Protein AF-A0A7Y4VIS9-F1 (afdb_monomer_lite)

Structure (mmCIF, N/CA/C/O backbone):
data_AF-A0A7Y4VIS9-F1
#
_entry.id   AF-A0A7Y4VIS9-F1
#
loop_
_atom_site.group_PDB
_atom_site.id
_atom_site.type_symbol
_atom_site.label_atom_id
_atom_site.label_alt_id
_atom_site.label_comp_id
_atom_site.label_asym_id
_atom_site.label_entity_id
_atom_site.label_seq_id
_atom_site.pdbx_PDB_ins_code
_atom_site.Cartn_x
_atom_site.Cartn_y
_atom_site.Cartn_z
_atom_site.occupancy
_atom_site.B_iso_or_equiv
_atom_site.auth_seq_id
_atom_site.auth_comp_id
_atom_site.auth_asym_id
_atom_site.auth_atom_id
_atom_site.pdbx_PDB_model_num
ATOM 1 N N . MET A 1 1 ? -38.466 31.419 -1.836 1.00 42.91 1 MET A N 1
ATOM 2 C CA . MET A 1 1 ? -37.987 31.337 -3.233 1.00 42.91 1 MET A CA 1
ATOM 3 C C . MET A 1 1 ? -36.799 30.387 -3.261 1.00 42.91 1 MET A C 1
ATOM 5 O O . MET A 1 1 ? -35.862 30.611 -2.510 1.00 42.91 1 MET A O 1
ATOM 9 N N . LYS A 1 2 ? -36.892 29.276 -4.003 1.00 36.19 2 LYS A N 1
ATOM 10 C CA . LYS A 1 2 ? -35.824 28.269 -4.115 1.00 36.19 2 LYS A CA 1
ATOM 11 C C . LYS A 1 2 ? -34.938 28.647 -5.304 1.00 36.19 2 LYS A C 1
ATOM 13 O O . LYS A 1 2 ? -35.454 28.736 -6.412 1.00 36.19 2 LYS A O 1
ATOM 18 N N . TYR A 1 3 ? -33.645 28.861 -5.079 1.00 45.84 3 TYR A N 1
ATOM 19 C CA . TYR A 1 3 ? -32.662 29.001 -6.153 1.00 45.84 3 TYR A CA 1
ATOM 20 C C . TYR A 1 3 ? -31.987 27.646 -6.354 1.00 45.84 3 TYR A C 1
ATOM 22 O O . TYR A 1 3 ? -31.322 27.147 -5.449 1.00 45.84 3 TYR A O 1
ATO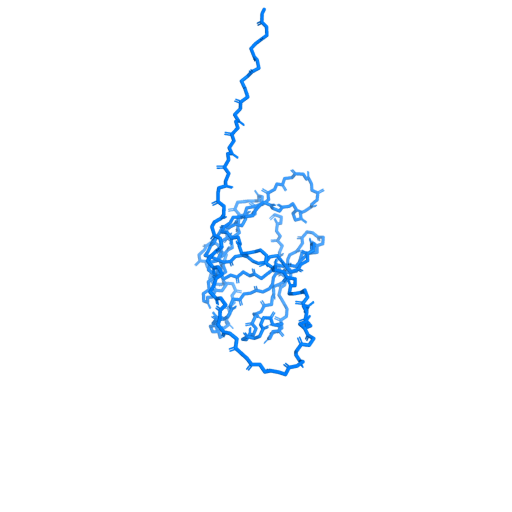M 30 N N . ILE A 1 4 ? -32.199 27.033 -7.517 1.00 45.12 4 ILE A N 1
ATOM 31 C CA . ILE A 1 4 ? -31.405 25.891 -7.974 1.00 45.12 4 ILE A CA 1
ATOM 32 C C . ILE A 1 4 ? -30.319 26.475 -8.871 1.00 45.12 4 ILE A C 1
ATOM 34 O O . ILE A 1 4 ? -30.601 26.975 -9.957 1.00 45.12 4 ILE A O 1
ATOM 38 N N . LEU A 1 5 ? -29.085 26.450 -8.375 1.00 36.34 5 LEU A N 1
ATOM 39 C CA . LEU A 1 5 ? -27.893 26.767 -9.146 1.00 36.34 5 LEU A CA 1
ATOM 40 C C . LEU A 1 5 ? -27.520 25.512 -9.947 1.00 36.34 5 LEU A C 1
ATOM 42 O O . LEU A 1 5 ? -27.050 24.530 -9.378 1.00 36.34 5 LEU A O 1
ATOM 46 N N . ALA A 1 6 ? -27.775 25.523 -11.253 1.00 43.31 6 ALA A N 1
ATOM 47 C CA . ALA A 1 6 ? -27.327 24.472 -12.159 1.00 43.31 6 ALA A CA 1
ATOM 48 C C . ALA A 1 6 ? -25.944 24.848 -12.708 1.00 43.31 6 ALA A C 1
ATOM 50 O O . ALA A 1 6 ? -25.806 25.834 -13.429 1.00 43.31 6 ALA A O 1
ATOM 51 N N . ILE A 1 7 ? -24.921 24.070 -12.360 1.00 42.28 7 ILE A N 1
ATOM 52 C CA . ILE A 1 7 ? -23.591 24.164 -12.967 1.00 42.28 7 ILE A CA 1
ATOM 53 C C . ILE A 1 7 ? -23.531 23.106 -14.071 1.00 42.28 7 ILE A C 1
ATOM 55 O O . ILE A 1 7 ? -23.526 21.911 -13.785 1.00 42.28 7 ILE A O 1
ATOM 59 N N . ILE A 1 8 ? -23.508 23.542 -15.331 1.00 49.50 8 ILE A N 1
ATOM 60 C CA . ILE A 1 8 ? -23.218 22.680 -16.482 1.00 49.50 8 ILE A CA 1
ATOM 61 C C . ILE A 1 8 ? -21.709 22.755 -16.720 1.00 49.50 8 ILE A C 1
ATOM 63 O O . ILE A 1 8 ? -21.202 23.784 -17.159 1.00 49.50 8 ILE A O 1
ATOM 67 N N . LEU A 1 9 ? -20.986 21.676 -16.420 1.00 38.62 9 LEU A N 1
ATOM 68 C CA . LEU A 1 9 ? -19.584 21.511 -16.804 1.00 38.62 9 LEU A CA 1
ATOM 69 C C . LEU A 1 9 ? -19.530 20.682 -18.090 1.00 38.62 9 LEU A C 1
ATOM 71 O O . LEU A 1 9 ? -19.638 19.459 -18.064 1.00 38.62 9 LEU A O 1
ATOM 75 N N . SER A 1 10 ? -19.394 21.359 -19.226 1.00 41.66 10 SER A N 1
ATOM 76 C CA . SER A 1 10 ? -19.100 20.734 -20.516 1.00 41.66 10 SER A CA 1
ATOM 77 C C . SER A 1 10 ? -17.606 20.411 -20.599 1.00 41.66 10 SER A C 1
ATOM 79 O O . SER A 1 10 ? -16.781 21.323 -20.641 1.00 41.66 10 SER A O 1
ATOM 81 N N . ILE A 1 11 ? -17.259 19.123 -20.626 1.00 48.75 11 ILE A N 1
ATOM 82 C CA . ILE A 1 11 ? -15.893 18.650 -20.877 1.00 48.75 11 ILE A CA 1
ATOM 83 C C . ILE A 1 11 ? -15.790 18.322 -22.368 1.00 48.75 11 ILE A C 1
ATOM 85 O O . ILE A 1 11 ? -16.467 17.419 -22.859 1.00 48.75 11 ILE A O 1
ATOM 89 N N . SER A 1 12 ? -14.960 19.066 -23.094 1.00 44.00 12 SER A N 1
ATOM 90 C CA . SER A 1 12 ? -14.681 18.817 -24.509 1.00 44.00 12 SER A CA 1
ATOM 91 C C . SER A 1 12 ? -13.528 17.821 -24.634 1.00 44.00 12 SER A C 1
ATOM 93 O O . SER A 1 12 ? -12.404 18.138 -24.251 1.00 44.00 12 SER A O 1
ATOM 95 N N . PHE A 1 13 ? -13.779 16.638 -25.198 1.00 46.06 13 PHE A N 1
ATOM 96 C CA . PHE A 1 13 ? -12.718 15.737 -25.654 1.00 46.06 13 PHE A CA 1
ATOM 97 C C . PHE A 1 13 ? -12.525 15.913 -27.161 1.00 46.06 13 PHE A C 1
ATOM 99 O O . PHE A 1 13 ? -13.425 15.618 -27.945 1.00 46.06 13 PHE A O 1
ATOM 106 N N . SER A 1 14 ? -11.348 16.385 -27.570 1.00 33.53 14 SER A N 1
ATOM 107 C CA . SER A 1 14 ? -10.940 16.387 -28.976 1.00 33.53 14 SER A CA 1
ATOM 108 C C . SER A 1 14 ? -10.171 15.104 -29.275 1.00 33.53 14 SER A C 1
ATOM 110 O O . SER A 1 14 ? -9.068 14.914 -28.769 1.00 33.53 14 SER A O 1
ATOM 112 N N . PHE A 1 15 ? -10.728 14.237 -30.122 1.00 44.16 15 PHE A N 1
ATOM 113 C CA . PHE A 1 15 ? -9.986 13.134 -30.732 1.00 44.16 15 PHE A CA 1
ATOM 114 C C . PHE A 1 15 ? -9.480 13.583 -32.103 1.00 44.16 15 PHE A C 1
ATOM 116 O O . PHE A 1 15 ? -10.269 13.810 -33.019 1.00 44.16 15 PHE A O 1
ATOM 123 N N . ALA A 1 16 ? -8.162 13.702 -32.260 1.00 37.66 16 ALA A N 1
ATOM 124 C CA . ALA A 1 16 ? -7.555 13.808 -33.578 1.00 37.66 16 ALA A CA 1
ATOM 125 C C . ALA A 1 16 ? -7.530 12.407 -34.214 1.00 37.66 16 ALA A C 1
ATOM 127 O O . ALA A 1 16 ? -6.650 11.601 -33.923 1.00 37.66 16 ALA A O 1
ATOM 128 N N . GLN A 1 17 ? -8.509 12.101 -35.070 1.00 38.75 17 GLN A N 1
ATOM 129 C CA . GLN A 1 17 ? -8.384 10.997 -36.021 1.00 38.75 17 GLN A CA 1
ATOM 130 C C . GLN A 1 17 ? -7.546 11.475 -37.206 1.00 38.75 17 GLN A C 1
ATOM 132 O O . GLN A 1 17 ? -7.981 12.316 -37.987 1.00 38.75 17 GLN A O 1
ATOM 137 N N . SER A 1 18 ? -6.354 10.908 -37.360 1.00 35.41 18 SER A N 1
ATOM 138 C CA . SER A 1 18 ? -5.633 10.913 -38.630 1.00 35.41 18 SER A CA 1
ATOM 139 C C . SER A 1 18 ? -5.662 9.492 -39.178 1.00 35.41 18 SER A C 1
ATOM 141 O O . SER A 1 18 ? -4.870 8.643 -38.770 1.00 35.41 18 SER A O 1
ATOM 143 N N . ALA A 1 19 ? -6.593 9.240 -40.096 1.00 39.91 19 ALA A N 1
ATOM 144 C CA . ALA A 1 19 ? -6.586 8.066 -40.951 1.00 39.91 19 ALA A CA 1
ATOM 145 C C . ALA A 1 19 ? -5.781 8.376 -42.219 1.00 39.91 19 ALA A C 1
ATOM 147 O O . ALA A 1 19 ? -6.103 9.312 -42.943 1.00 39.91 19 ALA A O 1
ATOM 148 N N . ASN A 1 20 ? -4.775 7.556 -42.514 1.00 34.22 20 ASN A N 1
ATOM 149 C CA . ASN A 1 20 ? -4.283 7.346 -43.872 1.00 34.22 20 ASN A CA 1
ATOM 150 C C . ASN A 1 20 ? -3.973 5.856 -44.010 1.00 34.22 20 ASN A C 1
ATOM 152 O O . ASN A 1 20 ? -3.083 5.326 -43.350 1.00 34.22 20 ASN A O 1
ATOM 156 N N . GLY A 1 21 ? -4.814 5.166 -44.780 1.00 34.12 21 GLY A N 1
ATOM 157 C CA . GLY A 1 21 ? -4.856 3.711 -44.833 1.00 34.12 21 GLY A CA 1
ATOM 158 C C . GLY A 1 21 ? -3.939 3.079 -45.874 1.00 34.12 21 GLY A C 1
ATOM 159 O O . GLY A 1 21 ? -3.441 3.742 -46.777 1.00 34.12 21 GLY A O 1
ATOM 160 N N . LYS A 1 22 ? -3.808 1.754 -45.778 1.00 38.53 22 LYS A N 1
ATOM 161 C CA . LYS A 1 22 ? -4.201 0.765 -46.800 1.00 38.53 22 LYS A CA 1
ATOM 162 C C . LYS A 1 22 ? -3.695 -0.611 -46.370 1.00 38.53 22 LYS A C 1
ATOM 164 O O . LYS A 1 22 ? -2.499 -0.792 -46.185 1.00 38.53 22 LYS A O 1
ATOM 169 N N . GLY A 1 23 ? -4.600 -1.585 -46.346 1.00 37.06 23 GLY A N 1
ATOM 170 C CA . GLY A 1 23 ? -4.240 -2.987 -46.524 1.00 37.06 23 GLY A CA 1
ATOM 171 C C . GLY A 1 23 ? -4.525 -3.895 -45.334 1.00 37.06 23 GLY A C 1
ATOM 172 O O . GLY A 1 23 ? -3.948 -3.739 -44.269 1.00 37.06 23 GLY A O 1
ATOM 173 N N . SER A 1 24 ? -5.330 -4.915 -45.635 1.00 37.91 24 SER A N 1
ATOM 174 C CA . SER A 1 24 ? -5.472 -6.185 -44.925 1.00 37.91 24 SER A CA 1
ATOM 175 C C . SER A 1 24 ? -6.243 -6.168 -43.607 1.00 37.91 24 SER A C 1
ATOM 177 O O . SER A 1 24 ? -5.828 -5.561 -42.629 1.00 37.91 24 SER A O 1
ATOM 179 N N . ASN A 1 25 ? -7.349 -6.920 -43.617 1.00 48.31 25 ASN A N 1
ATOM 180 C CA . ASN A 1 25 ? -8.106 -7.447 -42.483 1.00 48.31 25 ASN A CA 1
ATOM 181 C C . ASN A 1 25 ? -7.313 -7.487 -41.167 1.00 48.31 25 ASN A C 1
ATOM 183 O O . ASN A 1 25 ? -6.686 -8.488 -40.833 1.00 48.31 25 ASN A O 1
ATOM 187 N N . LEU A 1 26 ? -7.409 -6.414 -40.393 1.00 38.66 26 LEU A N 1
ATOM 188 C CA . LEU A 1 26 ? -7.264 -6.461 -38.953 1.00 38.66 26 LEU A CA 1
ATOM 189 C C . LEU A 1 26 ? -8.684 -6.337 -38.432 1.00 38.66 26 LEU A C 1
ATOM 191 O O . LEU A 1 26 ? -9.248 -5.244 -38.372 1.00 38.66 26 LEU A O 1
ATOM 195 N N . VAL A 1 27 ? -9.285 -7.487 -38.116 1.00 40.81 27 VAL A N 1
ATOM 196 C CA . VAL A 1 27 ? -10.314 -7.521 -37.078 1.00 40.81 27 VAL A CA 1
ATOM 197 C C . VAL A 1 27 ? -9.668 -6.793 -35.910 1.00 40.81 27 VAL A C 1
ATOM 199 O O . VAL A 1 27 ? -8.658 -7.252 -35.380 1.00 40.81 27 VAL A O 1
ATOM 202 N N . MET A 1 28 ? -10.150 -5.583 -35.637 1.00 35.97 28 MET A N 1
ATOM 203 C CA . MET A 1 28 ? -9.719 -4.805 -34.494 1.00 35.97 28 MET A CA 1
ATOM 204 C C . MET A 1 28 ? -10.219 -5.590 -33.292 1.00 35.97 28 MET A C 1
ATOM 206 O O . MET A 1 28 ? -11.372 -5.458 -32.889 1.00 35.97 28 MET A O 1
ATOM 210 N N . ASP A 1 29 ? -9.377 -6.499 -32.813 1.00 36.84 29 ASP A N 1
ATOM 211 C CA . ASP A 1 29 ? -9.573 -7.158 -31.542 1.00 36.84 29 ASP A CA 1
ATOM 212 C C . ASP A 1 29 ? -9.386 -6.054 -30.509 1.00 36.84 29 ASP A C 1
ATOM 214 O O . ASP A 1 29 ? -8.276 -5.688 -30.117 1.00 36.84 29 ASP A O 1
ATOM 218 N N . ILE A 1 30 ? -10.494 -5.392 -30.186 1.00 44.34 30 ILE A N 1
ATOM 219 C CA . ILE A 1 30 ? -10.569 -4.502 -29.045 1.00 44.34 30 ILE A CA 1
ATOM 220 C C . ILE A 1 30 ? -10.561 -5.450 -27.855 1.00 44.34 30 ILE A C 1
ATOM 222 O O . ILE A 1 30 ? -11.601 -5.761 -27.278 1.00 44.34 30 ILE A O 1
ATOM 226 N N . SER A 1 31 ? -9.369 -5.921 -27.484 1.00 39.62 31 SER A N 1
ATOM 227 C CA . SER A 1 31 ? -9.152 -6.340 -26.115 1.00 39.62 31 SER A CA 1
ATOM 228 C C . SER A 1 31 ? -9.477 -5.101 -25.295 1.00 39.62 31 SER A C 1
ATOM 230 O O . SER A 1 31 ? -8.759 -4.097 -25.356 1.00 39.62 31 SER A O 1
ATOM 232 N N . THR A 1 32 ? -10.611 -5.120 -24.604 1.00 37.25 32 THR A N 1
ATOM 233 C CA . THR A 1 32 ? -10.917 -4.154 -23.562 1.00 37.25 32 THR A CA 1
ATOM 234 C C . THR A 1 32 ? -9.780 -4.245 -22.557 1.00 37.25 32 THR A C 1
ATOM 236 O O . THR A 1 32 ? -9.793 -5.091 -21.667 1.00 37.25 32 THR A O 1
ATOM 239 N N . ASN A 1 33 ? -8.755 -3.410 -22.733 1.00 40.06 33 ASN A N 1
ATOM 240 C CA . ASN A 1 33 ? -7.828 -3.105 -21.667 1.00 40.06 33 ASN A CA 1
ATOM 241 C C . ASN A 1 33 ? -8.720 -2.562 -20.562 1.00 40.06 33 ASN A C 1
ATOM 243 O O . ASN A 1 33 ? -9.290 -1.478 -20.711 1.00 40.06 33 ASN A O 1
ATOM 247 N N . ASN A 1 34 ? -8.902 -3.351 -19.502 1.00 42.94 34 ASN A N 1
ATOM 248 C CA . ASN A 1 34 ? -9.406 -2.854 -18.236 1.00 42.94 34 ASN A CA 1
ATOM 249 C C . ASN A 1 34 ? -8.512 -1.666 -17.895 1.00 42.94 34 ASN A C 1
ATOM 251 O O . ASN A 1 34 ? -7.363 -1.837 -17.499 1.00 42.94 34 ASN A O 1
ATOM 255 N N . SER A 1 35 ? -8.993 -0.464 -18.199 1.00 45.28 35 SER A N 1
ATOM 256 C CA . SER A 1 35 ? -8.248 0.767 -18.008 1.00 45.28 35 SER A CA 1
ATOM 257 C C . SER A 1 35 ? -8.175 0.983 -16.509 1.00 45.28 35 SER A C 1
ATOM 259 O O . SER A 1 35 ? -9.068 1.597 -15.925 1.00 45.28 35 SER A O 1
ATOM 261 N N . SER A 1 36 ? -7.140 0.440 -15.878 1.00 57.19 36 SER A N 1
ATOM 262 C CA . SER A 1 36 ? -6.884 0.663 -14.470 1.00 57.19 36 SER A CA 1
ATOM 263 C C . SER A 1 36 ? -6.691 2.164 -14.276 1.00 57.19 36 SER A C 1
ATOM 265 O O . SER A 1 36 ? -5.755 2.761 -14.814 1.00 57.19 36 SER A O 1
ATOM 267 N N . VAL A 1 37 ? -7.632 2.800 -13.581 1.00 65.44 37 VAL A N 1
ATOM 268 C CA . VAL A 1 37 ? -7.627 4.251 -13.393 1.00 65.44 37 VAL A CA 1
ATOM 269 C C . VAL A 1 37 ? -6.391 4.617 -12.576 1.00 65.44 37 VAL A C 1
ATOM 271 O O . VAL A 1 37 ? -6.204 4.109 -11.471 1.00 65.44 37 VAL A O 1
ATOM 274 N N . ILE A 1 38 ? -5.545 5.489 -13.129 1.00 76.81 38 ILE A N 1
ATOM 275 C CA . ILE A 1 38 ? -4.412 6.058 -12.401 1.00 76.81 38 ILE A CA 1
ATOM 276 C C . ILE A 1 38 ? -4.930 7.232 -11.572 1.00 76.81 38 ILE A C 1
ATOM 278 O O . ILE A 1 38 ? -5.389 8.238 -12.111 1.00 76.81 38 ILE A O 1
ATOM 282 N N . LEU A 1 39 ? -4.849 7.088 -10.257 1.00 80.19 39 LEU A N 1
ATOM 283 C CA . LEU A 1 39 ? -5.260 8.059 -9.257 1.00 80.19 39 LEU A CA 1
ATOM 284 C C . LEU A 1 39 ? -4.024 8.639 -8.559 1.00 80.19 39 LEU A C 1
ATOM 286 O O . LEU A 1 39 ? -2.998 7.977 -8.421 1.00 80.19 39 LEU A O 1
ATOM 290 N N . THR A 1 40 ? -4.145 9.866 -8.064 1.00 84.94 40 THR A N 1
ATOM 291 C CA . THR A 1 40 ? -3.183 10.479 -7.126 1.00 84.94 40 THR A CA 1
ATOM 292 C C . THR A 1 40 ? -3.746 10.570 -5.705 1.00 84.94 40 THR A C 1
ATOM 294 O O . THR A 1 40 ? -3.040 10.914 -4.756 1.00 84.94 40 THR A O 1
ATOM 297 N N . TYR A 1 41 ? -5.036 10.254 -5.553 1.00 86.19 41 TYR A N 1
ATOM 298 C CA . TYR A 1 41 ? -5.790 10.331 -4.312 1.00 86.19 41 TYR A CA 1
ATOM 299 C C . TYR A 1 41 ? -6.866 9.248 -4.273 1.00 86.19 41 TYR A C 1
ATOM 301 O O . TYR A 1 41 ? -7.625 9.100 -5.232 1.00 86.19 41 TYR A O 1
ATOM 309 N N . LEU A 1 42 ? -6.976 8.544 -3.149 1.00 85.31 42 LEU A N 1
ATOM 310 C CA . LEU A 1 42 ? -8.041 7.583 -2.901 1.00 85.31 42 LEU A CA 1
ATOM 311 C C . LEU A 1 42 ? -8.461 7.620 -1.428 1.00 85.31 42 LEU A C 1
ATOM 313 O O . LEU A 1 42 ? -7.616 7.633 -0.537 1.00 85.31 42 LEU A O 1
ATOM 317 N N . LYS A 1 43 ? -9.775 7.626 -1.184 1.00 85.12 43 LYS A N 1
ATOM 318 C CA . LYS A 1 43 ? -10.352 7.331 0.132 1.00 85.12 43 LYS A CA 1
ATOM 319 C C . LYS A 1 43 ? -10.850 5.897 0.128 1.00 85.12 43 LYS A C 1
ATOM 321 O O . LYS A 1 43 ? -11.718 5.576 -0.684 1.00 85.12 43 LYS A O 1
ATOM 326 N N . ILE A 1 44 ? -10.334 5.085 1.031 1.00 81.44 44 ILE A N 1
ATOM 327 C CA . ILE A 1 44 ? -10.732 3.692 1.220 1.00 81.44 44 ILE A CA 1
ATOM 328 C C . ILE A 1 44 ? -11.197 3.523 2.665 1.00 81.44 44 ILE A C 1
ATOM 330 O O . ILE A 1 44 ? -10.775 4.295 3.508 1.00 81.44 44 ILE A O 1
ATOM 334 N N . ASP A 1 45 ? -12.139 2.619 2.906 1.00 77.81 45 ASP A N 1
ATOM 335 C CA . ASP A 1 45 ? -12.567 2.207 4.246 1.00 77.81 45 ASP A CA 1
ATOM 336 C C . ASP A 1 45 ? -12.031 0.788 4.433 1.00 77.81 45 ASP A C 1
ATOM 338 O O . ASP A 1 45 ? -12.601 -0.169 3.902 1.00 77.81 45 ASP A O 1
ATOM 342 N N . ILE A 1 46 ? -10.843 0.680 5.027 1.00 75.12 46 ILE A N 1
ATOM 343 C CA . ILE A 1 46 ? -10.107 -0.586 5.140 1.00 75.12 46 ILE A CA 1
ATOM 344 C C . ILE A 1 46 ? -10.700 -1.436 6.267 1.00 75.12 46 ILE A C 1
ATOM 346 O O . ILE A 1 46 ? -10.818 -2.655 6.132 1.00 75.12 46 ILE A O 1
ATOM 350 N N . ASN A 1 47 ? -11.123 -0.789 7.353 1.00 70.00 47 ASN A N 1
ATOM 351 C CA . ASN A 1 47 ? -11.627 -1.445 8.557 1.00 70.00 47 ASN A CA 1
ATOM 352 C C . ASN A 1 47 ? -13.137 -1.747 8.512 1.00 70.00 47 ASN A C 1
ATOM 354 O O . ASN A 1 47 ? -13.639 -2.476 9.367 1.00 70.00 47 ASN A O 1
ATOM 358 N N . SER A 1 48 ? -13.865 -1.255 7.501 1.00 73.19 48 SER A N 1
ATOM 359 C CA . SER A 1 48 ? -15.330 -1.371 7.378 1.00 73.19 48 SER A CA 1
ATOM 360 C C . SER A 1 48 ? -16.098 -0.771 8.565 1.00 73.19 48 SER A C 1
ATOM 362 O O . SER A 1 48 ? -17.186 -1.237 8.913 1.00 73.19 48 SER A O 1
ATOM 364 N N . ASP A 1 49 ? -15.545 0.267 9.188 1.00 73.75 49 ASP A N 1
ATOM 365 C CA . ASP A 1 49 ? -16.124 0.986 10.331 1.00 73.75 49 ASP A CA 1
ATOM 366 C C . ASP A 1 49 ? -16.769 2.328 9.928 1.00 73.75 49 ASP A C 1
ATOM 368 O O . ASP A 1 49 ? -17.381 3.014 10.753 1.00 73.75 49 ASP A O 1
ATOM 372 N N . GLY A 1 50 ? -16.696 2.682 8.640 1.00 75.75 50 GLY A N 1
ATOM 373 C CA . GLY A 1 50 ? -17.204 3.932 8.086 1.00 75.75 50 GLY A CA 1
ATOM 374 C C . GLY A 1 50 ? -16.204 5.090 8.133 1.00 75.75 50 GLY A C 1
ATOM 375 O O . GLY A 1 50 ? -16.498 6.161 7.581 1.00 75.75 50 GLY A O 1
ATOM 376 N N . ILE A 1 51 ? -15.033 4.902 8.745 1.00 77.69 51 ILE A N 1
ATOM 377 C CA . ILE A 1 51 ? -13.918 5.843 8.733 1.00 77.69 51 ILE A CA 1
ATOM 378 C C . ILE A 1 51 ? -13.056 5.529 7.514 1.00 77.69 51 ILE A C 1
ATOM 380 O O . ILE A 1 51 ? -12.760 4.388 7.193 1.00 77.69 51 ILE A O 1
ATOM 384 N N . LYS A 1 52 ? -12.708 6.575 6.758 1.00 79.00 52 LYS A N 1
ATOM 385 C CA . LYS A 1 52 ? -11.978 6.412 5.498 1.00 79.00 52 LYS A CA 1
ATOM 386 C C . LYS A 1 52 ? -10.533 6.831 5.651 1.00 79.00 52 LYS A C 1
ATOM 388 O O . LYS A 1 52 ? -10.263 8.029 5.792 1.00 79.00 52 LYS A O 1
ATOM 393 N N . GLU A 1 53 ? -9.626 5.879 5.520 1.00 84.19 53 GLU A N 1
ATOM 394 C CA . GLU A 1 53 ? -8.210 6.130 5.344 1.00 84.19 53 GLU A CA 1
ATOM 395 C C . GLU A 1 53 ? -7.936 6.812 4.003 1.00 84.19 53 GLU A C 1
ATOM 397 O O . GLU A 1 53 ? -8.680 6.714 3.014 1.00 84.19 53 GLU A O 1
ATOM 402 N N . ILE A 1 54 ? -6.837 7.556 3.980 1.00 84.94 54 ILE A N 1
ATOM 403 C CA . ILE A 1 54 ? -6.441 8.356 2.831 1.00 84.94 54 ILE A CA 1
ATOM 404 C C . ILE A 1 54 ? -5.156 7.782 2.253 1.00 84.94 54 ILE A C 1
ATOM 406 O O . ILE A 1 54 ? -4.126 7.788 2.922 1.00 84.94 54 ILE A O 1
ATOM 410 N N . LEU A 1 55 ? -5.211 7.382 0.980 1.00 87.31 55 LEU A N 1
ATOM 411 C CA . LEU A 1 55 ? -4.031 7.179 0.150 1.00 87.31 55 LEU A CA 1
ATOM 412 C C . LEU A 1 55 ? -3.775 8.410 -0.722 1.00 87.31 55 LEU A C 1
ATOM 414 O O . LEU A 1 55 ? -4.672 8.907 -1.412 1.00 87.31 55 LEU A O 1
ATOM 418 N N . ARG A 1 56 ? -2.530 8.885 -0.727 1.00 88.12 56 ARG A N 1
ATOM 419 C CA . ARG A 1 56 ? -2.058 10.039 -1.508 1.00 88.12 56 ARG A CA 1
ATOM 420 C C . ARG A 1 56 ? -0.707 9.741 -2.122 1.00 88.12 56 ARG A C 1
ATOM 422 O O . ARG A 1 56 ? 0.209 9.379 -1.399 1.00 88.12 56 ARG A O 1
ATOM 429 N N . GLY A 1 57 ? -0.540 9.917 -3.426 1.00 84.12 57 GLY A N 1
ATOM 430 C CA . GLY A 1 57 ? 0.741 9.588 -4.043 1.00 84.12 57 GLY A CA 1
ATOM 431 C C . GLY A 1 57 ? 0.876 9.964 -5.502 1.00 84.12 57 GLY A C 1
ATOM 432 O O . GLY A 1 57 ? -0.036 10.513 -6.116 1.00 84.12 57 GLY A O 1
ATOM 433 N N . GLU A 1 58 ? 2.043 9.635 -6.050 1.00 84.00 58 GLU A N 1
ATOM 434 C CA . GLU A 1 58 ? 2.347 9.806 -7.471 1.00 84.00 58 GLU A CA 1
ATOM 435 C C . GLU A 1 58 ? 1.446 8.927 -8.339 1.00 84.00 58 GLU A C 1
ATOM 437 O O . GLU A 1 58 ? 0.918 9.380 -9.355 1.00 84.00 58 GLU A O 1
ATOM 442 N N . ARG A 1 59 ? 1.280 7.657 -7.949 1.00 86.00 59 ARG A N 1
ATOM 443 C CA . ARG A 1 59 ? 0.554 6.691 -8.763 1.00 86.00 59 ARG A CA 1
ATOM 444 C C . ARG A 1 59 ? -0.126 5.633 -7.905 1.00 86.00 59 ARG A C 1
ATOM 446 O O . ARG A 1 59 ? 0.533 4.797 -7.295 1.00 86.00 59 ARG A O 1
ATOM 453 N N . ILE A 1 60 ? -1.451 5.658 -7.923 1.00 88.19 60 ILE A N 1
ATOM 454 C CA . ILE A 1 60 ? -2.340 4.685 -7.291 1.00 88.19 60 ILE A CA 1
ATOM 455 C C . ILE A 1 60 ? -3.161 4.051 -8.408 1.00 88.19 60 ILE A C 1
ATOM 457 O O . ILE A 1 60 ? -3.741 4.754 -9.231 1.00 88.19 60 ILE A O 1
ATOM 461 N N . VAL A 1 61 ? -3.202 2.729 -8.464 1.00 87.81 61 VAL A N 1
ATOM 462 C CA . VAL A 1 61 ? -3.926 1.984 -9.490 1.00 87.81 61 VAL A CA 1
ATOM 463 C C . VAL A 1 61 ? -4.799 0.959 -8.794 1.00 87.81 61 VAL A C 1
ATOM 465 O O . VAL A 1 61 ? -4.297 0.009 -8.199 1.00 87.81 61 VAL A O 1
ATOM 468 N N . GLN A 1 62 ? -6.114 1.146 -8.864 1.00 86.25 62 GLN A N 1
ATOM 469 C CA . GLN A 1 62 ? -7.047 0.158 -8.341 1.00 86.25 62 GLN A CA 1
ATOM 470 C C . GLN A 1 62 ? -7.077 -1.051 -9.282 1.00 86.25 62 GLN A C 1
ATOM 472 O O . GLN A 1 62 ? -7.416 -0.913 -10.458 1.00 86.25 62 GLN A O 1
ATOM 477 N N . LEU A 1 63 ? -6.691 -2.222 -8.772 1.00 86.06 63 LEU A N 1
ATOM 478 C CA . LEU A 1 63 ? -6.676 -3.472 -9.533 1.00 86.06 63 LEU A CA 1
ATOM 479 C C . LEU A 1 63 ? -8.021 -4.195 -9.412 1.00 86.06 63 LEU A C 1
ATOM 481 O O . LEU A 1 63 ? -8.544 -4.707 -10.399 1.00 86.06 63 LEU A O 1
ATOM 485 N N . ASN A 1 64 ? -8.604 -4.200 -8.210 1.00 85.00 64 ASN A N 1
ATOM 486 C CA . ASN A 1 64 ? -9.961 -4.678 -7.940 1.00 85.00 64 ASN A CA 1
ATOM 487 C C . ASN A 1 64 ? -10.516 -4.028 -6.650 1.00 85.00 64 ASN A C 1
ATOM 489 O O . ASN A 1 64 ? -10.002 -3.016 -6.177 1.00 85.00 64 ASN A O 1
ATOM 493 N N . ASN A 1 65 ? -11.592 -4.577 -6.079 1.00 81.44 65 ASN A N 1
ATOM 494 C CA . ASN A 1 65 ? -12.248 -4.014 -4.890 1.00 81.44 65 ASN A CA 1
ATOM 495 C C . ASN A 1 65 ? -11.405 -4.092 -3.607 1.00 81.44 65 ASN A C 1
ATOM 497 O O . ASN A 1 65 ? -11.674 -3.341 -2.677 1.00 81.44 65 ASN A O 1
ATOM 501 N N . LYS A 1 66 ? -10.425 -4.997 -3.543 1.00 87.12 66 LYS A N 1
ATOM 502 C CA . LYS A 1 66 ? -9.582 -5.230 -2.363 1.00 87.12 66 LYS A CA 1
ATOM 503 C C . LYS A 1 66 ? -8.094 -5.078 -2.652 1.00 87.12 66 LYS A C 1
ATOM 505 O O . LYS A 1 66 ? -7.287 -5.284 -1.758 1.00 87.12 66 LYS A O 1
ATOM 510 N N . GLU A 1 67 ? -7.718 -4.743 -3.879 1.00 89.38 67 GLU A N 1
ATOM 511 C CA . GLU A 1 67 ? -6.325 -4.764 -4.307 1.00 89.38 67 GLU A CA 1
ATOM 512 C C . GLU A 1 67 ? -5.954 -3.502 -5.069 1.00 89.38 67 GLU A C 1
ATOM 514 O O . GLU A 1 67 ? -6.640 -3.085 -6.011 1.00 89.38 67 GLU A O 1
ATOM 519 N N . ILE A 1 68 ? -4.848 -2.898 -4.649 1.00 91.06 68 ILE A N 1
ATOM 520 C CA . ILE A 1 68 ? -4.370 -1.624 -5.166 1.00 91.06 68 ILE A CA 1
ATOM 521 C C . ILE A 1 68 ? -2.867 -1.703 -5.364 1.00 91.06 68 ILE A C 1
ATOM 523 O O . ILE A 1 68 ? -2.126 -2.067 -4.459 1.00 91.06 68 ILE A O 1
ATOM 527 N N . TRP A 1 69 ? -2.410 -1.298 -6.539 1.00 92.25 69 TRP A N 1
ATOM 528 C CA . TRP A 1 69 ? -1.002 -1.053 -6.788 1.00 92.25 69 TRP A CA 1
ATOM 529 C C . TRP A 1 69 ? -0.671 0.409 -6.482 1.00 92.25 69 TRP A C 1
ATOM 531 O O . TRP A 1 69 ? -1.410 1.320 -6.864 1.00 92.25 69 TRP A O 1
ATOM 541 N N . VAL A 1 70 ? 0.439 0.649 -5.794 1.00 92.12 70 VAL A N 1
ATOM 542 C CA . VAL A 1 70 ? 0.868 1.979 -5.358 1.00 92.12 70 VAL A CA 1
ATOM 543 C C . VAL A 1 70 ? 2.349 2.203 -5.636 1.00 92.12 70 VAL A C 1
ATOM 545 O O . VAL A 1 70 ? 3.178 1.309 -5.470 1.00 92.12 70 VAL A O 1
ATOM 548 N N . LYS A 1 71 ? 2.709 3.432 -6.005 1.00 90.38 71 LYS A N 1
ATOM 549 C CA . LYS A 1 71 ? 4.101 3.879 -6.106 1.00 90.38 71 LYS A CA 1
ATOM 550 C C . LYS A 1 71 ? 4.234 5.299 -5.584 1.00 90.38 71 LYS A C 1
ATOM 552 O O . LYS A 1 71 ? 3.412 6.156 -5.909 1.00 90.38 71 LYS A O 1
ATOM 557 N N . ASN A 1 72 ? 5.258 5.526 -4.757 1.00 89.12 72 ASN A N 1
ATOM 558 C CA . ASN A 1 72 ? 5.522 6.805 -4.094 1.00 89.12 72 ASN A CA 1
ATOM 559 C C . ASN A 1 72 ? 4.243 7.378 -3.466 1.00 89.12 72 ASN A C 1
ATOM 561 O O . ASN A 1 72 ? 3.793 8.475 -3.796 1.00 89.12 72 ASN A O 1
ATOM 565 N N . THR A 1 73 ? 3.608 6.554 -2.633 1.00 91.50 73 THR A N 1
ATOM 566 C CA . THR A 1 73 ? 2.301 6.821 -2.022 1.00 91.50 73 THR A CA 1
ATOM 567 C C . THR A 1 73 ? 2.409 6.799 -0.505 1.00 91.50 73 THR A C 1
ATOM 569 O O . THR A 1 73 ? 3.233 6.088 0.058 1.00 91.50 73 THR A O 1
ATOM 572 N N . GLU A 1 74 ? 1.573 7.581 0.153 1.00 92.62 74 GLU A N 1
ATOM 573 C CA . GLU A 1 74 ? 1.394 7.655 1.592 1.00 92.62 74 GLU A CA 1
ATOM 574 C C . GLU A 1 74 ? -0.010 7.155 1.948 1.00 92.62 74 GLU A C 1
ATOM 576 O O . GLU A 1 74 ? -0.977 7.521 1.278 1.00 92.62 74 GLU A O 1
ATOM 581 N N . LEU A 1 75 ? -0.110 6.333 2.991 1.00 90.75 75 LEU A N 1
ATOM 582 C CA . LEU A 1 75 ? -1.357 5.939 3.643 1.00 90.75 75 LEU A CA 1
ATOM 583 C C . LEU A 1 75 ? -1.361 6.504 5.060 1.00 90.75 75 LEU A C 1
ATOM 585 O O . LEU A 1 75 ? -0.451 6.215 5.835 1.00 90.75 75 LEU A O 1
ATOM 589 N N . THR A 1 76 ? -2.399 7.255 5.405 1.00 89.06 76 THR A N 1
ATOM 590 C CA . THR A 1 76 ? -2.671 7.656 6.791 1.00 89.06 76 THR A CA 1
ATOM 591 C C . THR A 1 76 ? -3.753 6.743 7.363 1.00 89.06 76 THR A C 1
ATOM 593 O O . THR A 1 76 ? -4.864 6.734 6.826 1.00 89.06 76 THR A O 1
ATOM 596 N N . SER A 1 77 ? -3.428 5.980 8.411 1.00 83.50 77 SER A N 1
ATOM 597 C CA . SER A 1 77 ? -4.398 5.154 9.143 1.00 83.50 77 SER A CA 1
ATOM 598 C C . SER A 1 77 ? -5.345 6.009 9.985 1.00 83.50 77 SER A C 1
ATOM 600 O O . SER A 1 77 ? -5.112 7.204 10.197 1.00 83.50 77 SER A O 1
ATOM 602 N N . GLU A 1 78 ? -6.387 5.381 10.526 1.00 77.75 78 GLU A N 1
ATOM 603 C CA . GLU A 1 78 ? -7.263 6.001 11.523 1.00 77.75 78 GLU A CA 1
ATOM 604 C C . GLU A 1 78 ? -6.493 6.435 12.781 1.00 77.75 78 GLU A C 1
ATOM 606 O O . GLU A 1 78 ? -6.661 7.561 13.254 1.00 77.75 78 GLU A O 1
ATOM 611 N N . SER A 1 79 ? -5.593 5.582 13.281 1.00 79.81 79 SER A N 1
ATOM 612 C CA . SER A 1 79 ? -4.728 5.865 14.436 1.00 79.81 79 SER A CA 1
ATOM 613 C C . SER A 1 79 ? -3.745 7.025 14.220 1.00 79.81 79 SER A C 1
ATOM 615 O O . SER A 1 79 ? -3.067 7.445 15.161 1.00 79.81 79 SER A O 1
ATOM 617 N N . GLY A 1 80 ? -3.671 7.572 13.002 1.00 83.25 80 GLY A N 1
ATOM 618 C CA . GLY A 1 80 ? -2.749 8.639 12.623 1.00 83.25 80 GLY A CA 1
ATOM 619 C C . GLY A 1 80 ? -1.352 8.139 12.259 1.00 83.25 80 GLY A C 1
ATOM 620 O O . GLY A 1 80 ? -0.456 8.957 12.038 1.00 83.25 80 GLY A O 1
ATOM 621 N N . ASP A 1 81 ? -1.157 6.821 12.169 1.00 87.12 81 ASP A N 1
ATOM 622 C CA . ASP A 1 81 ? 0.070 6.244 11.640 1.00 87.12 81 ASP A CA 1
ATOM 623 C C . ASP A 1 81 ? 0.188 6.538 10.144 1.00 87.12 81 ASP A C 1
ATOM 625 O O . ASP A 1 81 ? -0.766 6.429 9.373 1.00 87.12 81 ASP A O 1
ATOM 629 N N . ILE A 1 82 ? 1.399 6.891 9.723 1.00 90.56 82 ILE A N 1
ATOM 630 C CA . ILE A 1 82 ? 1.698 7.220 8.335 1.00 90.56 82 ILE A CA 1
ATOM 631 C C . ILE A 1 82 ? 2.602 6.145 7.744 1.00 90.56 82 ILE A C 1
ATOM 633 O O . ILE A 1 82 ? 3.756 5.982 8.155 1.00 90.56 82 ILE A O 1
ATOM 637 N N . TYR A 1 83 ? 2.092 5.442 6.740 1.00 90.75 83 TYR A N 1
ATOM 638 C CA . TYR A 1 83 ? 2.823 4.444 5.974 1.00 90.75 83 TYR A CA 1
ATOM 639 C C . TYR A 1 83 ? 3.280 5.032 4.639 1.00 90.75 83 TYR A C 1
ATOM 641 O O . TYR A 1 83 ? 2.467 5.491 3.841 1.00 90.75 83 TYR A O 1
ATOM 649 N N . TYR A 1 84 ? 4.585 4.993 4.375 1.00 91.88 84 TYR A N 1
ATOM 650 C CA . TYR A 1 84 ? 5.180 5.482 3.132 1.00 91.88 84 TYR A CA 1
ATOM 651 C C . TYR A 1 84 ? 5.603 4.315 2.241 1.00 91.88 84 TYR A C 1
ATOM 653 O O . TYR A 1 84 ? 6.518 3.558 2.574 1.00 91.88 84 TYR A O 1
ATOM 661 N N . PHE A 1 85 ? 4.987 4.239 1.068 1.00 90.50 85 PHE A N 1
ATOM 662 C CA . PHE A 1 85 ? 5.237 3.292 -0.015 1.00 90.50 85 PHE A CA 1
ATOM 663 C C . PHE A 1 85 ? 6.137 3.920 -1.091 1.00 90.50 85 PHE A C 1
ATOM 665 O O . PHE A 1 85 ? 5.726 4.125 -2.236 1.00 90.50 85 PHE A O 1
ATOM 672 N N . GLY A 1 86 ? 7.365 4.284 -0.712 1.00 87.38 86 GLY A N 1
ATOM 673 C CA . GLY A 1 86 ? 8.411 4.745 -1.639 1.00 87.38 86 GLY A CA 1
ATOM 674 C C . GLY A 1 86 ? 9.421 3.639 -1.955 1.00 87.38 86 GLY A C 1
ATOM 675 O O . GLY A 1 86 ? 9.146 2.464 -1.757 1.00 87.38 86 GLY A O 1
ATOM 676 N N . ASN A 1 87 ? 10.652 3.985 -2.333 1.00 87.12 87 ASN A N 1
ATOM 677 C CA . ASN A 1 87 ? 11.721 2.991 -2.560 1.00 87.12 87 ASN A CA 1
ATOM 678 C C . ASN A 1 87 ? 11.938 2.010 -1.388 1.00 87.12 87 ASN A C 1
ATOM 680 O O . ASN A 1 87 ? 12.408 0.893 -1.588 1.00 87.12 87 ASN A O 1
ATOM 684 N N . LYS A 1 88 ? 11.618 2.439 -0.161 1.00 87.62 88 LYS A N 1
ATOM 685 C CA . LYS A 1 88 ? 11.553 1.595 1.036 1.00 87.62 88 LYS A CA 1
ATOM 686 C C . LYS A 1 88 ? 10.226 1.822 1.743 1.00 87.62 88 LYS A C 1
ATOM 688 O O . LYS A 1 88 ? 9.785 2.969 1.837 1.00 87.62 88 LYS A O 1
ATOM 693 N N . LEU A 1 89 ? 9.665 0.749 2.291 1.00 88.19 89 LEU A N 1
ATOM 694 C CA . LEU A 1 89 ? 8.480 0.806 3.132 1.00 88.19 89 LEU A CA 1
ATOM 695 C C . LEU A 1 89 ? 8.830 1.389 4.508 1.00 88.19 89 LEU A C 1
ATOM 697 O O . LEU A 1 89 ? 9.728 0.893 5.199 1.00 88.19 89 LEU A O 1
ATOM 701 N N . LYS A 1 90 ? 8.114 2.440 4.911 1.00 90.62 90 LYS A N 1
ATOM 702 C CA . LYS A 1 90 ? 8.301 3.095 6.213 1.00 90.62 90 LYS A CA 1
ATOM 703 C C . LYS A 1 90 ? 6.984 3.258 6.954 1.00 90.62 90 LYS A C 1
ATOM 705 O O . LYS A 1 90 ? 5.963 3.487 6.321 1.00 90.62 90 LYS A O 1
ATOM 710 N N . LYS A 1 91 ? 7.050 3.248 8.283 1.00 90.62 91 LYS A N 1
ATOM 711 C CA . LYS A 1 91 ? 5.989 3.686 9.196 1.00 90.62 91 LYS A CA 1
ATOM 712 C C . LYS A 1 91 ? 6.522 4.849 10.022 1.00 90.62 91 LYS A C 1
ATOM 714 O O . LYS A 1 91 ? 7.584 4.715 10.623 1.00 90.62 91 LYS A O 1
ATOM 719 N N . ASN A 1 92 ? 5.840 5.991 10.028 1.00 90.50 92 ASN A N 1
ATOM 720 C CA . ASN A 1 92 ? 6.238 7.192 10.773 1.00 90.50 92 ASN A CA 1
ATOM 721 C C . ASN A 1 92 ? 7.724 7.558 10.555 1.00 90.50 92 ASN A C 1
ATOM 723 O O . ASN A 1 92 ? 8.464 7.825 11.498 1.00 90.50 92 ASN A O 1
ATOM 727 N N . ASN A 1 93 ? 8.177 7.520 9.293 1.00 86.56 93 ASN A N 1
ATOM 728 C CA . ASN A 1 93 ? 9.570 7.723 8.851 1.00 86.56 93 ASN A CA 1
ATOM 729 C C . ASN A 1 93 ? 10.606 6.669 9.285 1.00 86.56 93 ASN A C 1
ATOM 731 O O . ASN A 1 93 ? 11.774 6.777 8.902 1.00 86.56 93 ASN A O 1
ATOM 735 N N . VAL A 1 94 ? 10.200 5.615 9.988 1.00 87.31 94 VAL A N 1
ATOM 736 C CA . VAL A 1 94 ? 11.055 4.484 10.362 1.00 87.31 94 VAL A CA 1
ATOM 737 C C . VAL A 1 94 ? 10.916 3.376 9.323 1.00 87.31 94 VAL A C 1
ATOM 739 O O . VAL A 1 94 ? 9.804 2.992 8.965 1.00 87.31 94 VAL A O 1
ATOM 742 N N . ASN A 1 95 ? 12.036 2.847 8.820 1.00 86.06 95 ASN A N 1
ATOM 743 C CA . ASN A 1 95 ? 12.000 1.684 7.930 1.00 86.06 95 ASN A CA 1
ATOM 744 C C . ASN A 1 95 ? 11.466 0.488 8.722 1.00 86.06 95 ASN A C 1
ATOM 746 O O . ASN A 1 95 ? 1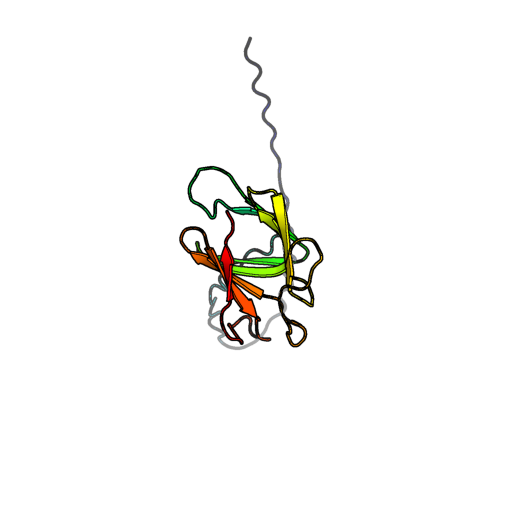2.087 0.085 9.703 1.00 86.06 95 ASN A O 1
ATOM 750 N N . ILE A 1 96 ? 10.351 -0.090 8.286 1.00 80.94 96 ILE A N 1
ATOM 751 C CA . ILE A 1 96 ? 9.770 -1.259 8.963 1.00 80.94 96 ILE A CA 1
ATOM 752 C C . ILE A 1 96 ? 10.331 -2.577 8.439 1.00 80.94 96 ILE A C 1
ATOM 754 O O . ILE A 1 96 ? 9.951 -3.644 8.908 1.00 80.94 96 ILE A O 1
ATOM 758 N N . MET A 1 97 ? 11.262 -2.512 7.483 1.00 70.31 97 MET A N 1
ATOM 759 C CA . MET A 1 97 ? 11.876 -3.692 6.905 1.00 70.31 97 MET A CA 1
ATOM 760 C C . MET A 1 97 ? 13.295 -3.481 6.378 1.00 70.31 97 MET A C 1
ATOM 762 O O . MET A 1 97 ? 13.636 -2.426 5.836 1.00 70.31 97 MET A O 1
ATOM 766 N N . ASN A 1 98 ? 14.072 -4.564 6.421 1.00 64.31 98 ASN A N 1
ATOM 767 C CA . ASN A 1 98 ? 15.325 -4.719 5.689 1.00 64.31 98 ASN A CA 1
ATOM 768 C C . ASN A 1 98 ? 15.038 -5.286 4.287 1.00 64.31 98 ASN A C 1
ATOM 770 O O . ASN A 1 98 ? 15.123 -6.491 4.082 1.00 64.31 98 ASN A O 1
ATOM 774 N N . GLN A 1 99 ? 14.658 -4.431 3.332 1.00 60.91 99 GLN A N 1
ATOM 775 C CA . GLN A 1 99 ? 14.357 -4.833 1.946 1.00 60.91 99 GLN A CA 1
ATOM 776 C C . GLN A 1 99 ? 15.413 -4.373 0.940 1.00 60.91 99 GLN A C 1
ATOM 778 O O . GLN A 1 99 ? 16.058 -3.334 1.124 1.00 60.91 99 GLN A O 1
ATOM 783 N N . VAL A 1 100 ? 15.490 -5.112 -0.172 1.00 63.97 100 VAL A N 1
ATOM 784 C CA . VAL A 1 100 ? 15.950 -4.604 -1.474 1.00 63.97 100 VAL A CA 1
ATOM 785 C C . VAL A 1 100 ? 14.989 -3.493 -1.924 1.00 63.97 100 VAL A C 1
ATOM 787 O O . VAL A 1 100 ? 13.808 -3.508 -1.590 1.00 63.97 100 VAL A O 1
ATOM 790 N N . ILE A 1 101 ? 15.501 -2.474 -2.610 1.00 77.25 101 ILE A N 1
ATOM 791 C CA . ILE A 1 101 ? 14.719 -1.305 -3.036 1.00 77.25 101 ILE A CA 1
ATOM 792 C C . ILE A 1 101 ? 13.534 -1.746 -3.909 1.00 77.25 101 ILE A C 1
ATOM 794 O O . ILE A 1 101 ? 13.730 -2.466 -4.883 1.00 77.25 101 ILE A O 1
ATOM 798 N N . SER A 1 102 ? 12.321 -1.281 -3.593 1.00 84.06 102 SER A N 1
ATOM 799 C CA . SER A 1 102 ? 11.171 -1.449 -4.486 1.00 84.06 102 SER A CA 1
ATOM 800 C C . SER A 1 102 ? 11.272 -0.452 -5.644 1.00 84.06 102 SER A C 1
ATOM 802 O O . SER A 1 102 ? 11.088 0.753 -5.466 1.00 84.06 102 SER A O 1
ATOM 804 N N . GLU A 1 103 ? 11.579 -0.950 -6.842 1.00 84.75 103 GLU A N 1
ATOM 805 C CA . GLU A 1 103 ? 11.695 -0.129 -8.057 1.00 84.75 103 GLU A CA 1
ATOM 806 C C . GLU A 1 103 ? 10.342 0.082 -8.757 1.00 84.75 103 GLU A C 1
ATOM 808 O O . GLU A 1 103 ? 10.081 1.122 -9.385 1.00 84.75 103 GLU A O 1
ATOM 813 N N . HIS A 1 104 ? 9.451 -0.902 -8.625 1.00 88.06 104 HIS A N 1
ATOM 814 C CA . HIS A 1 104 ? 8.164 -0.944 -9.313 1.00 88.06 104 HIS A CA 1
ATOM 815 C C . HIS A 1 104 ? 6.966 -0.759 -8.377 1.00 88.06 104 HIS A C 1
ATOM 817 O O . HIS A 1 104 ? 5.839 -0.885 -8.834 1.00 88.06 104 HIS A O 1
ATOM 823 N N . GLY A 1 105 ? 7.172 -0.385 -7.112 1.00 90.38 105 GLY A N 1
ATOM 824 C CA . GLY A 1 105 ? 6.091 -0.072 -6.175 1.00 90.38 105 GLY A CA 1
ATOM 825 C C . GLY A 1 105 ? 5.617 -1.274 -5.357 1.00 90.38 105 GLY A C 1
ATOM 826 O O . GLY A 1 105 ? 6.350 -2.244 -5.152 1.00 90.38 105 GLY A O 1
ATOM 827 N N . TYR A 1 106 ? 4.394 -1.188 -4.848 1.00 91.38 106 TYR A N 1
ATOM 828 C CA . TYR A 1 106 ? 3.810 -2.183 -3.951 1.00 91.38 106 TYR A CA 1
ATOM 829 C C . TYR A 1 106 ? 2.399 -2.532 -4.384 1.00 91.38 106 TYR A C 1
ATOM 831 O O . TYR A 1 106 ? 1.708 -1.718 -4.992 1.00 91.38 106 TYR A O 1
ATOM 839 N N . ILE A 1 107 ? 1.961 -3.727 -4.018 1.00 92.00 107 ILE A N 1
ATOM 840 C CA . ILE A 1 107 ? 0.575 -4.159 -4.133 1.00 92.00 107 ILE A CA 1
ATOM 841 C C . ILE A 1 107 ? 0.036 -4.327 -2.719 1.00 92.00 107 ILE A C 1
ATOM 843 O O . ILE A 1 107 ? 0.606 -5.067 -1.919 1.00 92.00 107 ILE A O 1
ATOM 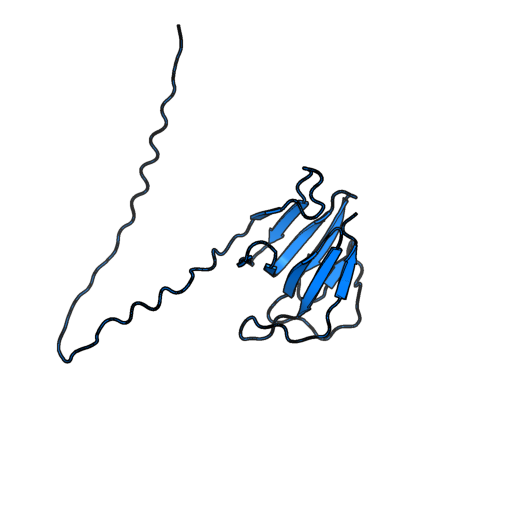847 N N . LEU A 1 108 ? -1.043 -3.615 -2.421 1.00 91.94 108 LEU A N 1
ATOM 848 C CA . LEU A 1 108 ? -1.771 -3.665 -1.163 1.00 91.94 108 LEU A CA 1
ATOM 849 C C . LEU A 1 108 ? -3.013 -4.518 -1.377 1.00 91.94 108 LEU A C 1
ATOM 851 O O . LEU A 1 108 ? -3.830 -4.197 -2.241 1.00 91.94 108 LEU A O 1
ATOM 855 N N . VAL A 1 109 ? -3.144 -5.585 -0.600 1.00 91.12 109 VAL A N 1
ATOM 856 C CA . VAL A 1 109 ? -4.348 -6.412 -0.529 1.00 91.12 109 VAL A CA 1
ATOM 857 C C . VAL A 1 109 ? -4.998 -6.158 0.823 1.00 91.12 109 VAL A C 1
ATOM 859 O O . VAL A 1 109 ? -4.389 -6.422 1.856 1.00 91.12 109 VAL A O 1
ATOM 862 N N . PHE A 1 110 ? -6.209 -5.615 0.818 1.00 87.00 110 PHE A N 1
ATOM 863 C CA . PHE A 1 110 ? -6.948 -5.289 2.032 1.00 87.00 110 PHE A CA 1
ATOM 864 C C . PHE A 1 110 ? -7.759 -6.493 2.502 1.00 87.00 110 PHE A C 1
ATOM 866 O O . PHE A 1 110 ? -8.635 -7.005 1.793 1.00 87.00 110 PHE A O 1
ATOM 873 N N . GLU A 1 111 ? -7.452 -6.921 3.717 1.00 84.50 111 GLU A N 1
ATOM 874 C CA . GLU A 1 111 ? -8.161 -7.941 4.474 1.00 84.50 111 GLU A CA 1
ATOM 875 C C . GLU A 1 111 ? -8.790 -7.292 5.716 1.00 84.50 111 GLU A C 1
ATOM 877 O O . GLU A 1 111 ? -8.624 -6.098 5.965 1.00 84.50 111 GLU A O 1
ATOM 882 N N . GLU A 1 112 ? -9.582 -8.040 6.480 1.00 78.56 112 GLU A N 1
ATOM 883 C CA . GLU A 1 112 ? -10.269 -7.474 7.644 1.00 78.56 112 GLU A CA 1
ATOM 884 C C . GLU A 1 112 ? -9.260 -6.967 8.690 1.00 78.56 112 GLU A C 1
ATOM 886 O O . GLU A 1 112 ? -8.637 -7.761 9.392 1.00 78.56 112 GLU A O 1
ATOM 891 N N . ASN A 1 113 ? -9.172 -5.641 8.855 1.00 74.75 113 ASN A N 1
ATOM 892 C CA . ASN A 1 113 ? -8.270 -4.923 9.775 1.00 74.75 113 ASN A CA 1
ATOM 893 C C . ASN A 1 113 ? -6.772 -4.952 9.421 1.00 74.75 113 ASN A C 1
ATOM 895 O O . ASN A 1 113 ? -5.944 -4.482 10.209 1.00 74.75 113 ASN A O 1
ATOM 899 N N . GLU A 1 114 ? -6.406 -5.499 8.264 1.00 85.19 114 GLU A N 1
ATOM 900 C CA . GLU A 1 114 ? -5.011 -5.662 7.861 1.00 85.19 114 GLU A CA 1
ATOM 901 C C . GLU A 1 114 ? -4.827 -5.319 6.381 1.00 85.19 114 GLU A C 1
ATOM 903 O O . GLU A 1 114 ? -5.701 -5.564 5.548 1.00 85.19 114 GLU A O 1
ATOM 908 N N . ALA A 1 115 ? -3.660 -4.778 6.028 1.00 87.19 115 ALA A N 1
ATOM 909 C CA . ALA A 1 115 ? -3.213 -4.788 4.640 1.00 87.19 115 ALA A CA 1
ATOM 910 C C . ALA A 1 115 ? -2.015 -5.706 4.488 1.00 87.19 115 ALA A C 1
ATOM 912 O O . ALA A 1 115 ? -0.987 -5.537 5.147 1.00 87.19 115 ALA A O 1
ATOM 913 N N . VAL A 1 116 ? -2.138 -6.626 3.542 1.00 90.25 116 VAL A N 1
ATOM 914 C CA . VAL A 1 116 ? -1.056 -7.485 3.097 1.00 90.25 116 VAL A CA 1
ATOM 915 C C . VAL A 1 116 ? -0.329 -6.788 1.952 1.00 90.25 116 VAL A C 1
ATOM 917 O O . VAL A 1 116 ? -0.899 -6.497 0.899 1.00 90.25 116 VAL A O 1
ATOM 920 N N . ILE A 1 117 ? 0.945 -6.493 2.173 1.00 90.44 117 ILE A N 1
ATOM 921 C CA . ILE A 1 117 ? 1.811 -5.743 1.270 1.00 90.44 117 ILE A CA 1
ATOM 922 C C . ILE A 1 117 ? 2.720 -6.714 0.525 1.00 90.44 117 ILE A C 1
ATOM 924 O O . ILE A 1 117 ? 3.397 -7.539 1.137 1.00 90.44 117 ILE A O 1
ATOM 928 N N . TYR A 1 118 ? 2.791 -6.549 -0.790 1.00 89.69 118 TYR A N 1
ATOM 929 C CA . TYR A 1 118 ? 3.735 -7.231 -1.670 1.00 89.69 118 TYR A CA 1
ATOM 930 C C . TYR A 1 118 ? 4.592 -6.200 -2.406 1.00 89.69 118 TYR A C 1
ATOM 932 O O . TYR A 1 118 ? 4.100 -5.126 -2.757 1.00 89.69 118 TYR A O 1
ATOM 940 N N .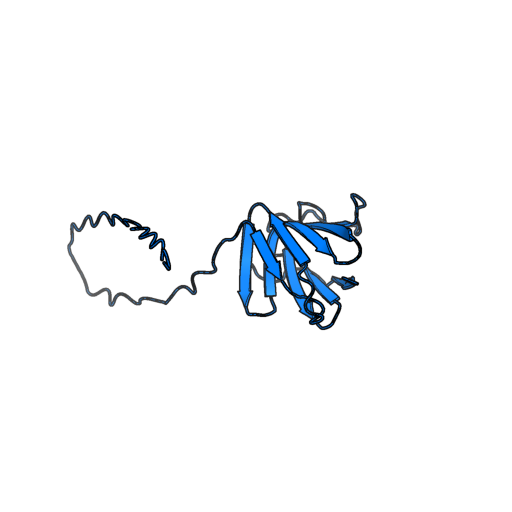 ILE A 1 119 ? 5.851 -6.523 -2.701 1.00 89.44 119 ILE A N 1
ATOM 941 C CA . ILE A 1 119 ? 6.641 -5.777 -3.686 1.00 89.44 119 ILE A CA 1
ATOM 942 C C . ILE A 1 119 ? 6.064 -6.088 -5.068 1.00 89.44 119 ILE A C 1
ATOM 944 O O . ILE A 1 119 ? 5.801 -7.246 -5.402 1.00 89.44 119 ILE A O 1
ATOM 948 N N . ALA A 1 120 ? 5.850 -5.051 -5.871 1.00 89.44 120 ALA A N 1
ATOM 949 C CA . ALA A 1 120 ? 5.450 -5.225 -7.256 1.00 89.44 120 ALA A CA 1
ATOM 950 C C . ALA A 1 120 ? 6.675 -5.531 -8.127 1.00 89.44 120 ALA A C 1
ATOM 952 O O . ALA A 1 120 ? 7.692 -4.843 -8.037 1.00 89.44 120 ALA A O 1
ATOM 953 N N . GLY A 1 121 ? 6.552 -6.518 -9.006 1.00 85.56 121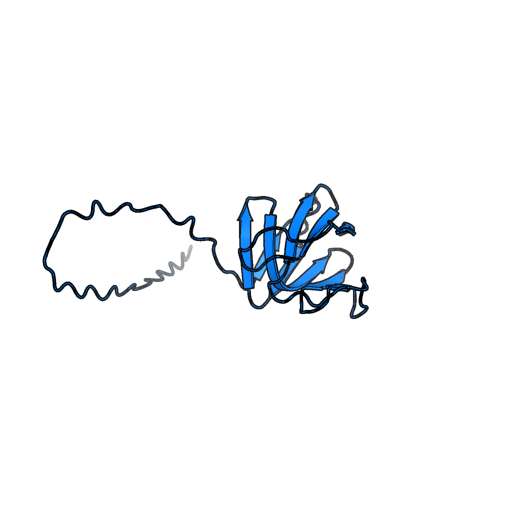 GLY A N 1
ATOM 954 C CA . GLY A 1 121 ? 7.489 -6.763 -10.096 1.00 85.56 121 GLY A CA 1
ATOM 955 C C . GLY A 1 121 ? 7.250 -5.812 -11.271 1.00 85.56 121 GLY A C 1
ATOM 956 O O . GLY A 1 121 ? 6.271 -5.061 -11.316 1.00 85.56 121 GLY A O 1
ATOM 957 N N . LYS A 1 122 ? 8.132 -5.872 -12.273 1.00 84.00 122 LYS A N 1
ATOM 958 C CA . LYS A 1 122 ? 8.079 -5.015 -13.474 1.00 84.00 122 LYS A CA 1
ATOM 959 C C . LYS A 1 122 ? 6.748 -5.095 -14.229 1.00 84.00 122 LYS A C 1
ATOM 961 O O . LYS A 1 122 ? 6.299 -4.092 -14.782 1.00 84.00 122 LYS A O 1
ATOM 966 N N . ASP A 1 123 ? 6.121 -6.266 -14.210 1.00 82.81 123 ASP A N 1
ATOM 967 C CA . ASP A 1 123 ? 4.864 -6.540 -14.911 1.00 82.81 123 ASP A CA 1
ATOM 968 C C . ASP A 1 123 ? 3.621 -6.218 -14.059 1.00 82.81 123 ASP A C 1
ATOM 970 O O . ASP A 1 123 ? 2.498 -6.485 -14.474 1.00 82.81 123 ASP A O 1
ATOM 974 N N . GLY A 1 124 ? 3.803 -5.650 -12.859 1.00 77.75 124 GLY A N 1
ATOM 975 C CA . GLY A 1 124 ? 2.710 -5.346 -11.929 1.00 77.75 124 GLY A CA 1
ATOM 976 C C . GLY A 1 124 ? 2.206 -6.553 -11.130 1.00 77.75 124 GLY A C 1
ATOM 977 O O . GLY A 1 124 ? 1.190 -6.441 -10.450 1.00 77.75 124 GLY A O 1
ATOM 978 N N . ASN A 1 125 ? 2.914 -7.685 -11.189 1.00 86.12 125 ASN A N 1
ATOM 979 C CA . ASN A 1 125 ? 2.637 -8.886 -10.399 1.00 86.12 125 ASN A CA 1
ATOM 980 C C . ASN A 1 125 ? 3.300 -8.818 -9.013 1.00 86.12 125 ASN A C 1
ATOM 982 O O . ASN A 1 125 ? 4.209 -8.022 -8.792 1.00 86.12 125 ASN A O 1
ATOM 986 N N . LYS A 1 126 ? 2.867 -9.675 -8.084 1.00 88.12 126 LYS A N 1
ATOM 987 C CA . LYS A 1 126 ? 3.490 -9.839 -6.759 1.00 88.12 126 LYS A CA 1
ATOM 988 C C . LYS A 1 126 ? 4.831 -10.561 -6.916 1.00 88.12 126 LYS A C 1
ATOM 990 O O . LYS A 1 126 ? 4.853 -11.660 -7.461 1.00 88.12 126 LYS A O 1
ATOM 995 N N . ASP A 1 127 ? 5.914 -9.945 -6.452 1.00 79.62 127 ASP A N 1
ATOM 996 C CA . ASP A 1 127 ? 7.301 -10.406 -6.660 1.00 79.62 127 ASP A CA 1
ATOM 997 C C . ASP A 1 127 ? 8.063 -10.610 -5.334 1.00 79.62 127 ASP A C 1
ATOM 999 O O . ASP A 1 127 ? 9.290 -10.647 -5.289 1.00 79.62 127 ASP A O 1
ATOM 1003 N N . SER A 1 128 ? 7.346 -10.706 -4.209 1.00 73.12 128 SER A N 1
ATOM 1004 C CA . SER A 1 128 ? 7.950 -10.927 -2.891 1.00 73.12 128 SER A CA 1
ATOM 1005 C C . SER A 1 128 ? 7.064 -11.722 -1.946 1.00 73.12 128 SER A C 1
ATOM 1007 O O . SER A 1 128 ? 5.858 -11.867 -2.166 1.00 73.12 128 SER A O 1
ATOM 1009 N N . ASP A 1 129 ? 7.668 -12.129 -0.828 1.00 71.12 129 ASP A N 1
ATOM 1010 C CA . ASP A 1 129 ? 6.936 -12.531 0.367 1.00 71.12 129 ASP A CA 1
ATOM 1011 C C . ASP A 1 129 ? 6.022 -11.396 0.857 1.00 71.12 129 ASP A C 1
ATOM 1013 O O . ASP A 1 129 ? 6.318 -10.204 0.698 1.00 71.12 129 ASP A O 1
ATOM 1017 N N . ALA A 1 130 ? 4.886 -11.808 1.413 1.00 78.38 130 ALA A N 1
ATOM 1018 C CA . ALA A 1 130 ? 3.779 -10.962 1.830 1.00 78.38 130 ALA A CA 1
ATOM 1019 C C . ALA A 1 130 ? 3.977 -10.443 3.255 1.00 78.38 130 ALA A C 1
ATOM 1021 O O . ALA A 1 130 ? 4.452 -11.183 4.120 1.00 78.38 130 ALA A O 1
ATOM 1022 N N . ILE A 1 131 ? 3.586 -9.195 3.524 1.00 80.75 131 ILE A N 1
ATOM 1023 C CA . ILE A 1 131 ? 3.769 -8.584 4.847 1.00 80.75 131 ILE A CA 1
ATOM 1024 C C . ILE A 1 131 ? 2.503 -7.921 5.305 1.00 80.75 131 ILE A C 1
ATOM 1026 O O . ILE A 1 131 ? 2.022 -6.991 4.668 1.00 80.75 131 ILE A O 1
ATOM 1030 N N . SER A 1 13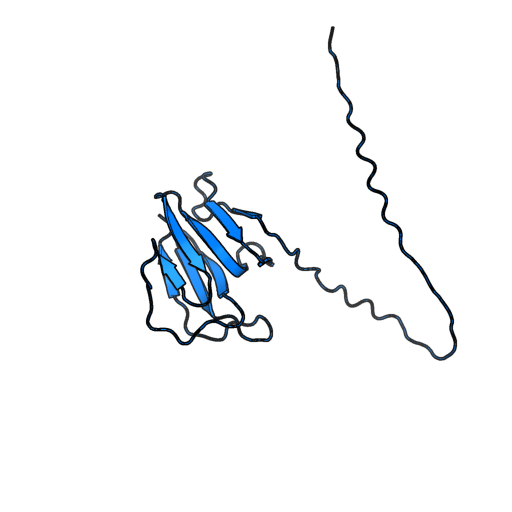2 ? 1.999 -8.393 6.437 1.00 83.62 132 SER A N 1
ATOM 1031 C CA . SER A 1 132 ? 0.820 -7.809 7.050 1.00 83.62 132 SER A CA 1
ATOM 1032 C C . SER A 1 132 ? 1.198 -6.598 7.898 1.00 83.62 132 SER A C 1
ATOM 1034 O O . SER A 1 132 ? 2.122 -6.649 8.718 1.00 83.62 132 SER A O 1
ATOM 1036 N N . ILE A 1 133 ? 0.475 -5.501 7.687 1.00 80.75 133 ILE A N 1
ATOM 1037 C CA . ILE A 1 133 ? 0.433 -4.364 8.599 1.00 80.75 133 ILE A CA 1
ATOM 1038 C C . ILE A 1 133 ? -0.971 -4.241 9.186 1.00 80.75 133 ILE A C 1
ATOM 1040 O O . ILE A 1 133 ? -1.970 -4.310 8.469 1.00 80.75 133 ILE A O 1
ATOM 1044 N N . SER A 1 134 ? -1.033 -4.005 10.494 1.00 79.12 134 SER A N 1
ATOM 1045 C CA . SER A 1 134 ? -2.275 -3.610 11.156 1.00 79.12 134 SER A CA 1
ATOM 1046 C C . SER A 1 134 ? -2.546 -2.130 10.890 1.00 79.12 134 SER A C 1
ATOM 1048 O O . SER A 1 134 ? -1.641 -1.296 11.021 1.00 79.12 134 SER A O 1
ATOM 1050 N N . ILE A 1 135 ? -3.779 -1.821 10.486 1.00 69.38 135 ILE A N 1
ATOM 1051 C CA . ILE A 1 135 ? -4.214 -0.466 10.096 1.00 69.38 135 ILE A CA 1
ATOM 1052 C C . ILE A 1 135 ? -5.116 0.174 11.169 1.00 69.38 135 ILE A C 1
ATOM 1054 O O . ILE A 1 135 ? -5.593 1.294 10.999 1.00 69.38 135 ILE A O 1
ATOM 1058 N N . LYS A 1 136 ? -5.267 -0.493 12.320 1.00 63.88 136 LYS A N 1
ATOM 1059 C CA . LYS A 1 136 ? -5.944 0.056 13.502 1.00 63.88 136 LYS A CA 1
ATOM 1060 C C . LYS A 1 136 ? -5.194 1.205 14.167 1.00 63.88 136 LYS A C 1
ATOM 1062 O O . LYS A 1 136 ? -3.947 1.287 14.074 1.00 63.88 136 LYS A O 1
#

Foldseek 3Di:
DDDDDDDDDDDDDDDDDDDDDDDDDDPPPPPVPPPFDWDQKDWDDLQPPPDTKIKGADTWTDPDPFKIWDEQIWIQFPVRWIWGFYQATDIPNHGPDDDHGQPRTWMWGRDNQWTWIARADPVRDGDDDIDIDGRD

Radius of gyration: 20.38 Å; chains: 1; bounding box: 54×44×61 Å

pLDDT: mean 72.31, std 19.93, range [33.53, 92.62]

Secondary structure (DSSP, 8-state):
-----------------------S-------------EEEEEEE-SSSSS--EEEEEEEEEE-SSSEEEEEEEEEE-TT--EEEESSSEEETTEE-------SS-EEEEEETTEEEEEEB-TTSSB-S--EEEE--

Sequence (136 aa):
MKYILAIILSISFSFAQSANGKGSNLVMDISTNNSSVILTYLKIDINSDGIKEILRGERIVQLNNKEIWVKNTELTSESGDIYYFGNKLKKNNVNIMNQVISEHGYILVFEENEAVIYIAGKDGNKDSDAISISIK